Protein AF-A0A5K0W733-F1 (afdb_monomer)

Sequence (127 aa):
ELALEGLHLTKDYDQDSNSESDFKYPKLNDMLNYTCSQQPKVLGSPDTREGGLLFPAKTYVAMIRFLLKLFNVDYHRTLSTGDTSEFCSSFNTMFLLLEHALVYEGSVELHAIATKGLVTIGSRFPQ

Solvent-accessible surface area (backbone atoms only — not comparable to full-atom values): 7878 Å² total; per-residue (Å²): 138,80,88,86,83,83,74,85,73,74,90,74,89,90,76,82,89,64,86,75,86,76,75,81,71,68,58,47,51,61,55,50,53,50,49,38,71,77,40,58,70,51,77,48,55,78,88,72,48,89,68,61,73,95,51,59,57,69,57,49,42,54,49,52,56,50,51,52,51,28,46,51,56,51,49,57,49,28,72,72,68,72,58,54,68,75,56,61,68,38,46,60,60,50,50,43,46,33,58,56,38,58,40,83,77,41,45,74,69,29,34,52,51,25,53,52,46,52,53,58,54,43,72,78,56,71,130

Foldseek 3Di:
DDDPPDDPPPPDPPPPPDDPPPPPDDALLVLLVVVCVVPVCLVPDPVPPPLDQPDPQVVLLVSLVSSLVNLVVVVVVCVVVVDCPSVVVSVVSLLSSLVSLCRPNHDPSSVVSSVVSVCVVCVVPPD

Structure (mmCIF, N/CA/C/O backbone):
data_AF-A0A5K0W733-F1
#
_entry.id   AF-A0A5K0W733-F1
#
loop_
_atom_site.group_PDB
_atom_site.id
_atom_site.type_symbol
_atom_site.label_atom_id
_atom_site.label_alt_id
_atom_site.label_comp_id
_atom_site.label_asym_id
_atom_site.label_entity_id
_atom_site.label_seq_id
_atom_site.pdbx_PDB_ins_code
_atom_site.Cartn_x
_atom_site.Cartn_y
_atom_site.Cartn_z
_atom_site.occupancy
_atom_site.B_iso_or_equiv
_atom_site.auth_seq_id
_atom_site.auth_comp_id
_atom_site.auth_asym_id
_atom_site.auth_atom_id
_atom_site.pdbx_PDB_model_num
ATOM 1 N N . GLU A 1 1 ? 5.305 -38.218 10.833 1.00 37.00 1 GLU A N 1
ATOM 2 C CA . GLU A 1 1 ? 4.519 -37.533 9.790 1.00 37.00 1 GLU A CA 1
ATOM 3 C C . GLU A 1 1 ? 4.131 -36.168 10.334 1.00 37.00 1 GLU A C 1
ATOM 5 O O . GLU A 1 1 ? 3.517 -36.106 11.389 1.00 37.00 1 GLU A O 1
ATOM 10 N N . LEU A 1 2 ? 4.611 -35.086 9.719 1.00 50.38 2 LEU A N 1
ATOM 11 C CA . LEU A 1 2 ? 4.250 -33.714 10.085 1.00 50.38 2 LEU A CA 1
ATOM 12 C C . LEU A 1 2 ? 3.364 -33.188 8.956 1.00 50.38 2 LEU A C 1
ATOM 14 O O . LEU A 1 2 ? 3.800 -33.157 7.807 1.00 50.38 2 LEU A O 1
ATOM 18 N N . ALA A 1 3 ? 2.110 -32.870 9.277 1.00 57.31 3 ALA A N 1
ATOM 19 C CA . ALA A 1 3 ? 1.113 -32.431 8.310 1.00 57.31 3 ALA A CA 1
ATOM 20 C C . ALA A 1 3 ? 1.490 -31.052 7.747 1.00 57.31 3 ALA A C 1
ATOM 22 O O . ALA A 1 3 ? 1.561 -30.063 8.474 1.00 57.31 3 ALA A O 1
ATOM 23 N N . LEU A 1 4 ? 1.737 -31.012 6.439 1.00 53.38 4 LEU A N 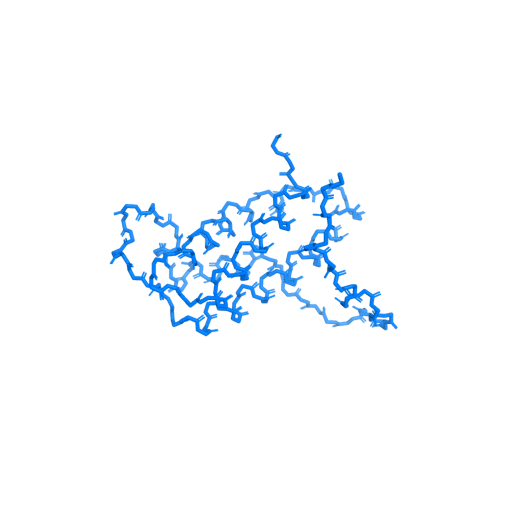1
ATOM 24 C CA . LEU A 1 4 ? 2.067 -29.829 5.638 1.00 53.38 4 LEU A CA 1
ATOM 25 C C . LEU A 1 4 ? 0.803 -29.265 4.959 1.00 53.38 4 LEU A C 1
ATOM 27 O O . LEU A 1 4 ? 0.848 -28.743 3.850 1.00 53.38 4 LEU A O 1
ATOM 31 N N . GLU A 1 5 ? -0.349 -29.395 5.616 1.00 53.66 5 GLU A N 1
ATOM 32 C CA . GLU A 1 5 ? -1.645 -28.938 5.113 1.00 53.66 5 GLU A CA 1
ATOM 33 C C . GLU A 1 5 ? -2.018 -27.625 5.798 1.00 53.66 5 GLU A C 1
ATOM 35 O O . GLU A 1 5 ? -2.648 -27.600 6.852 1.00 53.66 5 GLU A O 1
ATOM 40 N N . GLY A 1 6 ? -1.580 -26.508 5.218 1.00 54.25 6 GLY A N 1
ATOM 41 C CA . GLY A 1 6 ? -1.902 -25.192 5.775 1.00 54.25 6 GLY A CA 1
ATOM 42 C C . GLY A 1 6 ? -1.767 -23.992 4.847 1.00 54.25 6 GLY A C 1
ATOM 43 O O . GLY A 1 6 ? -2.155 -22.902 5.245 1.00 54.25 6 GLY A O 1
ATOM 44 N N . LEU A 1 7 ? -1.265 -24.148 3.619 1.00 47.97 7 LEU A N 1
ATOM 45 C CA . LEU A 1 7 ? -1.178 -23.057 2.641 1.00 47.97 7 LEU A CA 1
ATOM 46 C C . LEU A 1 7 ? -1.479 -23.588 1.236 1.00 47.97 7 LEU A C 1
ATOM 48 O O . LEU A 1 7 ? -0.647 -23.548 0.333 1.00 47.97 7 LEU A O 1
ATOM 52 N N . HIS A 1 8 ? -2.702 -24.074 1.030 1.00 44.91 8 HIS A N 1
ATOM 53 C CA . HIS A 1 8 ? -3.268 -24.051 -0.316 1.00 44.91 8 HIS A CA 1
ATOM 54 C C . HIS A 1 8 ? -3.536 -22.586 -0.670 1.00 44.91 8 HIS A C 1
ATOM 56 O O . HIS A 1 8 ? -4.610 -22.045 -0.425 1.00 44.91 8 HIS A O 1
ATOM 62 N N . LEU A 1 9 ? -2.509 -21.935 -1.220 1.00 48.62 9 LEU A N 1
ATOM 63 C CA . LEU A 1 9 ? -2.670 -20.759 -2.060 1.00 48.62 9 LEU A CA 1
ATOM 64 C C . LEU A 1 9 ? -3.516 -21.216 -3.247 1.00 48.62 9 LEU A C 1
ATOM 66 O O . LEU A 1 9 ? -2.992 -21.783 -4.207 1.00 48.62 9 LEU A O 1
ATOM 70 N N . THR A 1 10 ? -4.835 -21.050 -3.153 1.00 46.09 10 THR A N 1
ATOM 71 C CA . THR A 1 10 ? -5.689 -21.158 -4.327 1.00 46.09 10 THR A CA 1
ATOM 72 C C . THR A 1 10 ? -5.134 -20.174 -5.348 1.00 46.09 10 THR A C 1
ATOM 74 O O . THR A 1 10 ? -5.059 -18.966 -5.115 1.00 46.09 10 THR A O 1
ATOM 77 N N . LYS A 1 11 ? -4.619 -20.742 -6.440 1.00 47.12 11 LYS A N 1
ATOM 78 C CA . LYS A 1 11 ? -4.292 -20.047 -7.679 1.00 47.12 11 LYS A CA 1
ATOM 79 C C . LYS A 1 11 ? -5.584 -19.437 -8.208 1.00 47.12 11 LYS A C 1
ATOM 81 O O . LYS A 1 11 ? -6.234 -20.020 -9.062 1.00 47.12 11 LYS A O 1
ATOM 86 N N . ASP A 1 12 ? -5.936 -18.279 -7.686 1.00 48.16 12 ASP A N 1
ATOM 87 C CA . ASP A 1 12 ? -6.938 -17.411 -8.272 1.00 48.16 12 ASP A CA 1
ATOM 88 C C . ASP A 1 12 ? -6.242 -16.086 -8.576 1.00 48.16 12 ASP A C 1
ATOM 90 O O . ASP A 1 12 ? -5.603 -15.505 -7.697 1.00 48.16 12 ASP A O 1
ATOM 94 N N . TYR A 1 13 ? -6.384 -15.643 -9.827 1.00 47.69 13 TYR A N 1
ATOM 95 C CA . TYR A 1 13 ? -5.811 -14.446 -10.462 1.00 47.69 13 TYR A CA 1
ATOM 96 C C . TYR A 1 13 ? -4.455 -14.592 -11.161 1.00 47.69 13 TYR A C 1
ATOM 98 O O . TYR A 1 13 ? -3.559 -13.798 -10.919 1.00 47.69 13 TYR A O 1
ATOM 106 N N . ASP A 1 14 ? -4.348 -15.530 -12.105 1.00 47.06 14 ASP A N 1
ATOM 107 C CA . ASP A 1 14 ? -3.398 -15.410 -13.231 1.00 47.06 14 ASP A CA 1
ATOM 108 C C . ASP A 1 14 ? -4.048 -15.803 -14.571 1.00 47.06 14 ASP A C 1
ATOM 110 O O . ASP A 1 14 ? -3.428 -16.387 -15.459 1.00 47.06 14 ASP A O 1
ATOM 114 N N . GLN A 1 15 ? -5.335 -15.489 -14.739 1.00 45.66 15 GLN A N 1
ATOM 115 C CA . GLN A 1 15 ? -6.006 -15.677 -16.023 1.00 45.66 15 GLN A CA 1
ATOM 116 C C . GLN A 1 15 ? -6.947 -14.518 -16.348 1.00 45.66 15 GLN A C 1
ATOM 118 O O . GLN A 1 15 ? -8.143 -14.703 -16.519 1.00 45.66 15 GLN A O 1
ATOM 123 N N . ASP A 1 16 ? -6.369 -13.325 -16.479 1.00 41.81 16 ASP A N 1
ATOM 124 C CA . ASP A 1 16 ? -6.882 -12.312 -17.404 1.00 41.81 16 ASP A CA 1
ATOM 125 C C . ASP A 1 16 ? -5.905 -12.209 -18.579 1.00 41.81 16 ASP A C 1
ATOM 127 O O . ASP A 1 16 ? -5.109 -11.286 -18.732 1.00 41.81 16 ASP A O 1
ATOM 131 N N . SER A 1 17 ? -5.947 -13.230 -19.433 1.00 45.88 17 SER A N 1
ATOM 132 C CA . SER A 1 17 ? -5.458 -13.133 -20.801 1.00 45.88 17 SER A CA 1
ATOM 133 C C . SER A 1 17 ? -6.456 -12.294 -21.601 1.00 45.88 17 SER A C 1
ATOM 135 O O . SER A 1 17 ? -7.329 -12.847 -22.269 1.00 45.88 17 SER A O 1
ATOM 137 N N . ASN A 1 18 ? -6.380 -10.967 -21.503 1.00 40.00 18 ASN A N 1
ATOM 138 C CA . ASN A 1 18 ? -7.147 -10.088 -22.381 1.00 40.00 18 ASN A CA 1
ATOM 139 C C . ASN A 1 18 ? -6.467 -8.716 -22.509 1.00 40.00 18 ASN A C 1
ATOM 141 O O . ASN A 1 18 ? -6.636 -7.848 -21.665 1.00 40.00 18 ASN A O 1
ATOM 145 N N . SER A 1 19 ? -5.662 -8.550 -23.563 1.00 39.38 19 SER A N 1
ATOM 146 C CA . SER A 1 19 ? -5.420 -7.265 -24.246 1.00 39.38 19 SER A CA 1
ATOM 147 C C . SER A 1 19 ? -5.407 -5.987 -23.377 1.00 39.38 19 SER A C 1
ATOM 149 O O . SER A 1 19 ? -6.205 -5.082 -23.606 1.00 39.38 19 SER A O 1
ATOM 151 N N . GLU A 1 20 ? -4.509 -5.868 -22.395 1.00 48.97 20 GLU A N 1
ATOM 152 C CA . GLU A 1 20 ? -4.440 -4.690 -21.504 1.00 48.97 20 GLU A CA 1
ATOM 153 C C . GLU A 1 20 ? -3.616 -3.515 -22.079 1.00 48.97 20 GLU A C 1
ATOM 155 O O . GLU A 1 20 ? -3.091 -2.667 -21.358 1.00 48.97 20 GLU A O 1
ATOM 160 N N . SER A 1 21 ? -3.512 -3.415 -23.404 1.00 49.34 21 SER A N 1
ATOM 161 C CA . SER A 1 21 ? -3.021 -2.205 -24.061 1.00 49.34 21 SER A CA 1
ATOM 162 C C . SER A 1 21 ? -4.163 -1.191 -24.201 1.00 49.34 21 SER A C 1
ATOM 164 O O . SER A 1 21 ? -4.679 -1.048 -25.300 1.00 49.34 21 SER A O 1
ATOM 166 N N . ASP A 1 22 ? -4.593 -0.542 -23.107 1.00 48.72 22 ASP A N 1
ATOM 167 C CA . ASP A 1 22 ? -5.197 0.813 -23.187 1.00 48.72 22 ASP A CA 1
ATOM 168 C C . ASP A 1 22 ? -5.564 1.487 -21.852 1.00 48.72 22 ASP A C 1
ATOM 170 O O . ASP A 1 22 ? -5.825 2.692 -21.826 1.00 48.72 22 ASP A O 1
ATOM 174 N N . PHE A 1 23 ? -5.513 0.802 -20.706 1.00 52.44 23 PHE A N 1
ATOM 175 C CA . PHE A 1 23 ? -5.630 1.501 -19.423 1.00 52.44 23 PHE A CA 1
ATOM 176 C C . PHE A 1 23 ? -4.256 2.017 -18.985 1.00 52.44 23 PHE A C 1
ATOM 178 O O . PHE A 1 23 ? -3.445 1.288 -18.415 1.00 52.44 23 PHE A O 1
ATOM 185 N N . LYS A 1 24 ? -3.974 3.303 -19.242 1.00 76.81 24 LYS A N 1
ATOM 186 C CA . LYS A 1 24 ? -2.837 4.011 -18.627 1.00 76.81 24 LYS A CA 1
ATOM 187 C C . LYS A 1 24 ? -3.074 4.129 -17.120 1.00 76.81 24 LYS A C 1
ATOM 189 O O . LYS A 1 24 ? -3.539 5.158 -16.634 1.00 76.81 24 LYS A O 1
ATOM 194 N N . 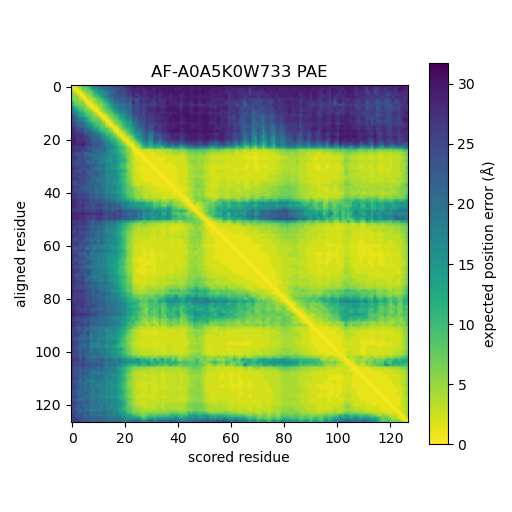TYR A 1 25 ? -2.755 3.074 -16.379 1.00 82.06 25 TYR A N 1
ATOM 195 C CA . TYR A 1 25 ? -2.589 3.175 -14.937 1.00 82.06 25 TYR A CA 1
ATOM 196 C C . TYR A 1 25 ? -1.560 4.279 -14.626 1.00 82.06 25 TYR A C 1
ATOM 198 O O . TYR A 1 25 ? -0.535 4.362 -15.319 1.00 82.06 25 TYR A O 1
ATOM 206 N N . PRO A 1 26 ? -1.822 5.148 -13.631 1.00 90.44 26 PRO A N 1
ATOM 207 C CA . PRO A 1 26 ? -0.839 6.134 -13.196 1.00 90.44 26 PRO A CA 1
ATOM 208 C C . PRO A 1 26 ? 0.405 5.427 -12.648 1.00 90.44 26 PRO A C 1
ATOM 210 O O . PRO A 1 26 ? 0.313 4.286 -12.187 1.00 90.44 26 PRO A O 1
ATOM 213 N N . LYS A 1 27 ? 1.565 6.095 -12.672 1.00 89.25 27 LYS A N 1
ATOM 214 C CA . LYS A 1 27 ? 2.766 5.536 -12.039 1.00 89.25 27 LYS A CA 1
ATOM 215 C C . LYS A 1 27 ? 2.524 5.377 -10.537 1.00 89.25 27 LYS A C 1
ATOM 217 O O . LYS A 1 27 ? 1.894 6.231 -9.906 1.00 89.25 27 LYS A O 1
ATOM 222 N N . LEU A 1 28 ? 3.079 4.320 -9.951 1.00 91.44 28 LEU A N 1
ATOM 223 C CA . LEU A 1 28 ? 3.035 4.081 -8.511 1.00 91.44 28 LEU A CA 1
ATOM 224 C C . LEU A 1 28 ? 3.586 5.287 -7.741 1.00 91.44 28 LEU A C 1
ATOM 226 O O . LEU A 1 28 ? 2.952 5.746 -6.792 1.00 91.44 28 LEU A O 1
ATOM 230 N N . ASN A 1 29 ? 4.726 5.825 -8.186 1.00 90.94 29 ASN A N 1
ATOM 231 C CA . ASN A 1 29 ? 5.368 6.977 -7.555 1.00 90.94 29 ASN A CA 1
ATOM 232 C C . ASN A 1 29 ? 4.429 8.192 -7.496 1.00 90.94 29 ASN A C 1
ATOM 234 O O . ASN A 1 29 ? 4.283 8.814 -6.448 1.00 90.94 29 ASN A O 1
ATOM 238 N N . ASP A 1 30 ? 3.725 8.493 -8.591 1.00 92.00 30 ASP A N 1
ATOM 239 C CA . ASP A 1 30 ? 2.801 9.630 -8.659 1.00 92.00 30 ASP A CA 1
ATOM 240 C C . ASP A 1 30 ? 1.666 9.481 -7.636 1.00 92.00 30 ASP A C 1
ATOM 242 O O . ASP A 1 30 ? 1.334 10.426 -6.918 1.00 92.00 30 ASP A O 1
ATOM 246 N N . MET A 1 31 ? 1.109 8.273 -7.509 1.00 94.38 31 MET A N 1
ATOM 247 C CA . MET A 1 31 ? 0.026 8.002 -6.562 1.00 94.38 31 MET A CA 1
ATOM 248 C C . MET A 1 31 ? 0.493 7.977 -5.106 1.00 94.38 31 MET A C 1
ATOM 250 O O . MET A 1 31 ? -0.250 8.411 -4.220 1.00 94.38 31 MET A O 1
ATOM 254 N N . LEU A 1 32 ? 1.714 7.513 -4.838 1.00 93.38 32 LEU A N 1
ATOM 255 C CA . LEU A 1 32 ? 2.316 7.583 -3.506 1.00 93.38 32 LEU A CA 1
ATOM 256 C C . LEU A 1 32 ? 2.605 9.034 -3.115 1.00 93.38 32 LEU A C 1
ATOM 258 O O . LEU A 1 32 ? 2.210 9.455 -2.030 1.00 93.38 32 LEU A O 1
ATOM 262 N N . ASN A 1 33 ? 3.189 9.826 -4.017 1.00 92.38 33 ASN A N 1
ATOM 263 C CA . ASN A 1 33 ? 3.430 11.253 -3.804 1.00 92.38 33 ASN A CA 1
ATOM 264 C C . ASN A 1 33 ? 2.124 12.007 -3.553 1.00 92.38 33 ASN A C 1
ATOM 266 O O . ASN A 1 33 ? 2.037 12.804 -2.618 1.00 92.38 33 ASN A O 1
ATOM 270 N N . TYR A 1 34 ? 1.079 11.705 -4.327 1.00 93.56 34 TYR A N 1
ATOM 271 C CA . TYR A 1 34 ? -0.251 12.246 -4.083 1.00 93.56 34 TYR A CA 1
ATOM 272 C C . TYR A 1 34 ? -0.763 11.855 -2.692 1.00 93.56 34 TYR A C 1
ATOM 274 O O . TYR A 1 34 ? -1.161 12.727 -1.923 1.00 93.56 34 TYR A O 1
ATOM 282 N N . THR A 1 35 ? -0.681 10.578 -2.318 1.00 92.00 35 THR A N 1
ATOM 283 C CA . THR A 1 35 ? -1.113 10.099 -0.994 1.00 92.00 35 THR A CA 1
ATOM 284 C C . THR A 1 35 ? -0.388 10.835 0.138 1.00 92.00 35 THR A C 1
ATOM 286 O O . THR A 1 35 ? -1.032 11.335 1.059 1.00 92.00 35 THR A O 1
ATOM 289 N N . CYS A 1 36 ? 0.936 10.984 0.048 1.00 90.62 36 CYS A N 1
ATOM 290 C CA . CYS A 1 36 ? 1.733 11.720 1.029 1.00 90.62 36 CYS A CA 1
ATOM 291 C C . CYS A 1 36 ? 1.424 13.220 1.050 1.00 90.62 36 CYS A C 1
ATOM 293 O O . CYS A 1 36 ? 1.444 13.820 2.120 1.00 90.62 36 CYS A O 1
ATOM 295 N N . SER A 1 37 ? 1.092 13.822 -0.096 1.00 92.06 37 SER A N 1
ATOM 296 C CA . SER A 1 37 ? 0.649 15.221 -0.153 1.00 92.06 37 SER A CA 1
ATOM 297 C C . SER A 1 37 ? -0.672 15.436 0.590 1.00 92.06 37 SER A C 1
ATOM 299 O O . SER A 1 37 ? -0.852 16.466 1.234 1.00 92.06 37 SER A O 1
ATOM 301 N N . GLN A 1 38 ? -1.582 14.455 0.532 1.00 91.44 38 GLN A N 1
ATOM 302 C CA . GLN A 1 38 ? -2.877 14.522 1.210 1.00 91.44 38 GLN A CA 1
ATOM 303 C C . GLN A 1 38 ? -2.768 14.177 2.698 1.00 91.44 38 GLN A C 1
ATOM 305 O O . GLN A 1 38 ? -3.529 14.701 3.507 1.00 91.44 38 GLN A O 1
ATOM 310 N N . GLN A 1 39 ? -1.828 13.303 3.067 1.00 90.38 39 GLN A N 1
ATOM 311 C CA . GLN A 1 39 ? -1.617 12.889 4.451 1.00 90.38 39 GLN A CA 1
ATOM 312 C C . GLN A 1 39 ? -0.120 12.742 4.773 1.00 90.38 39 GLN A C 1
ATOM 314 O O . GLN A 1 39 ? 0.415 11.627 4.793 1.00 90.38 39 GLN A O 1
ATOM 319 N N . PRO A 1 40 ? 0.575 13.848 5.095 1.00 89.62 40 PRO A N 1
ATOM 320 C CA . PRO A 1 40 ? 2.015 13.838 5.362 1.00 89.62 40 PRO A CA 1
ATOM 321 C C . PRO A 1 40 ? 2.427 12.955 6.546 1.00 89.62 40 PRO A C 1
ATOM 323 O O . PRO A 1 40 ? 3.548 12.452 6.579 1.00 89.62 40 PRO A O 1
ATOM 326 N N . LYS A 1 41 ? 1.512 12.696 7.494 1.00 88.62 41 LYS A N 1
ATOM 327 C CA . LYS A 1 41 ? 1.736 11.796 8.641 1.00 88.62 41 LYS A CA 1
ATOM 328 C C . LYS A 1 41 ? 2.097 10.357 8.223 1.00 88.62 41 LYS A C 1
ATOM 330 O O . LYS A 1 41 ? 2.687 9.623 9.016 1.00 88.62 41 LYS A O 1
ATOM 335 N N . VAL A 1 42 ? 1.811 9.958 6.976 1.00 85.75 42 VAL A N 1
ATOM 336 C CA . VAL A 1 42 ? 2.273 8.681 6.397 1.00 85.75 42 VAL A CA 1
ATOM 337 C C . VAL A 1 42 ? 3.803 8.599 6.356 1.00 85.75 42 VAL A C 1
ATOM 339 O O . VAL A 1 42 ? 4.344 7.509 6.455 1.00 85.75 42 VAL A O 1
ATOM 342 N N . LEU A 1 43 ? 4.525 9.715 6.276 1.00 84.69 43 LEU A N 1
ATOM 343 C CA . LEU A 1 43 ? 5.993 9.715 6.291 1.00 84.69 43 LEU A CA 1
ATOM 344 C C . LEU A 1 43 ? 6.587 9.829 7.706 1.00 84.69 43 LEU A C 1
ATOM 346 O O . LEU A 1 43 ? 7.802 9.749 7.867 1.00 84.69 43 LEU A O 1
ATOM 350 N N . GLY A 1 44 ? 5.748 10.036 8.727 1.00 77.50 44 GLY A N 1
ATOM 351 C CA . GLY A 1 44 ? 6.184 10.128 10.120 1.00 77.50 44 GLY A CA 1
ATOM 352 C C . GLY A 1 44 ? 6.679 8.789 10.667 1.00 77.50 44 GLY A C 1
ATOM 353 O O . GLY A 1 44 ? 6.252 7.725 10.211 1.00 77.50 44 GLY A O 1
ATOM 354 N N . SER A 1 45 ? 7.556 8.838 11.673 1.00 68.31 45 SER A N 1
ATOM 355 C CA . SER A 1 45 ? 8.001 7.637 12.384 1.00 68.31 45 SER A CA 1
ATOM 356 C C . SER A 1 45 ? 6.832 6.983 13.1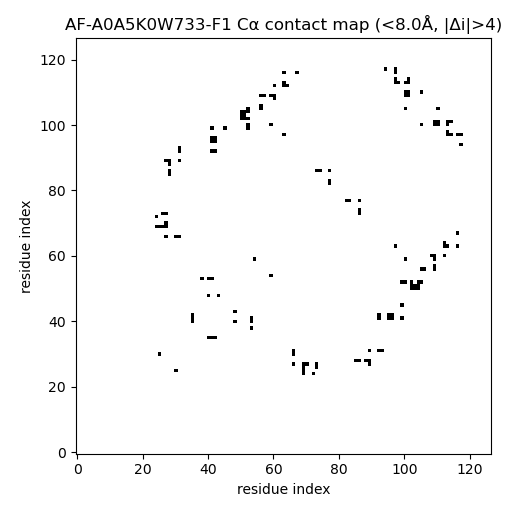39 1.00 68.31 45 SER A C 1
ATOM 358 O O . SER A 1 45 ? 5.887 7.689 13.518 1.00 68.31 45 SER A O 1
ATOM 360 N N . PRO A 1 46 ? 6.886 5.663 13.408 1.00 65.31 46 PRO A N 1
ATOM 361 C CA . PRO A 1 46 ? 5.886 4.961 14.217 1.00 65.31 46 PRO A CA 1
ATOM 362 C C . PRO A 1 46 ? 5.595 5.669 15.546 1.00 65.31 46 PRO A C 1
ATOM 364 O O . PRO A 1 46 ? 4.437 5.785 15.927 1.00 65.31 46 PRO A O 1
ATOM 367 N N . ASP A 1 47 ? 6.627 6.239 16.173 1.00 61.06 47 ASP A N 1
ATOM 368 C CA . ASP A 1 47 ? 6.539 6.940 17.461 1.00 61.06 47 ASP A CA 1
ATOM 369 C C . ASP A 1 47 ? 5.804 8.290 17.391 1.00 61.06 47 ASP A C 1
ATOM 371 O O . ASP A 1 47 ? 5.317 8.790 18.401 1.00 61.06 47 ASP A O 1
ATOM 375 N N . THR A 1 48 ? 5.722 8.903 16.205 1.00 60.28 48 THR A N 1
ATOM 376 C CA . THR A 1 48 ? 5.029 10.192 15.991 1.00 60.28 48 THR A CA 1
ATOM 377 C C . THR A 1 48 ? 3.584 10.034 15.524 1.00 60.28 48 THR A C 1
ATOM 379 O O . THR A 1 48 ? 2.838 11.012 15.451 1.00 60.28 48 THR A O 1
ATOM 382 N N . ARG A 1 49 ? 3.172 8.808 15.190 1.00 67.31 49 ARG A N 1
ATOM 383 C CA . ARG A 1 49 ? 1.803 8.484 14.792 1.00 67.31 49 ARG A CA 1
ATOM 384 C C . ARG A 1 49 ? 1.022 8.222 16.078 1.00 67.31 49 ARG A C 1
ATOM 386 O O . ARG A 1 49 ? 1.361 7.309 16.816 1.00 67.31 49 ARG A O 1
ATOM 393 N N . GLU A 1 50 ? 0.005 9.037 16.363 1.00 64.19 50 GLU A N 1
ATOM 394 C CA . GLU A 1 50 ? -0.779 9.077 17.619 1.00 64.19 50 GLU A CA 1
ATOM 395 C C . GLU A 1 50 ? -1.627 7.805 17.900 1.00 64.19 50 GLU A C 1
ATOM 397 O O . GLU A 1 50 ? -2.734 7.882 18.418 1.00 64.19 50 GLU A O 1
ATOM 402 N N . GLY A 1 51 ? -1.139 6.612 17.551 1.00 66.50 51 GLY A N 1
ATOM 403 C CA . GLY A 1 51 ? -1.745 5.312 17.851 1.00 66.50 51 GLY A CA 1
ATOM 404 C C . GLY A 1 51 ? -2.945 4.921 16.985 1.00 66.50 51 GLY A C 1
ATOM 405 O O . GLY A 1 51 ? -3.308 3.747 16.980 1.00 66.50 51 GLY A O 1
ATOM 406 N N . GLY A 1 52 ? -3.527 5.861 16.233 1.00 82.62 52 GLY A N 1
ATOM 407 C CA . GLY A 1 52 ? -4.727 5.631 15.427 1.00 82.62 52 GLY A CA 1
ATOM 408 C C . GLY A 1 52 ? -4.505 5.559 13.916 1.00 82.62 52 GLY A C 1
ATOM 409 O O . GLY A 1 52 ? -3.454 5.928 13.385 1.00 82.62 52 GLY A O 1
ATOM 410 N N . LEU A 1 53 ? -5.523 5.090 13.190 1.00 87.38 53 LEU A N 1
ATOM 411 C CA . LEU A 1 53 ? -5.491 5.045 11.725 1.00 87.38 53 LEU A CA 1
ATOM 412 C C . LEU A 1 53 ? -5.543 6.452 11.096 1.00 87.38 53 LEU A C 1
ATOM 414 O O . LEU A 1 53 ? -6.457 7.230 11.354 1.00 87.38 53 LEU A O 1
ATOM 418 N N . LEU A 1 54 ? -4.623 6.750 10.169 1.00 89.12 54 LEU A N 1
ATOM 419 C CA . LEU A 1 54 ? -4.622 8.016 9.403 1.00 89.12 54 LEU A CA 1
ATOM 420 C C . LEU A 1 54 ? -5.769 8.155 8.394 1.00 89.12 54 LEU A C 1
ATOM 422 O O . LEU A 1 54 ? -6.039 9.259 7.919 1.00 89.12 54 LEU A O 1
ATOM 426 N N . PHE A 1 55 ? -6.406 7.041 8.045 1.00 89.88 55 PHE A N 1
ATOM 427 C CA . PHE A 1 55 ? -7.562 6.970 7.161 1.00 89.88 55 PHE A CA 1
ATOM 428 C C . PHE A 1 55 ? -8.547 5.943 7.723 1.00 89.88 55 PHE A C 1
ATOM 430 O O . PHE A 1 55 ? -8.129 5.010 8.409 1.00 89.88 55 PHE A O 1
ATOM 437 N N . PRO A 1 56 ? -9.842 6.020 7.385 1.00 92.25 56 PRO A N 1
ATOM 438 C CA . PRO A 1 56 ? -10.773 4.943 7.698 1.00 92.25 56 PRO A CA 1
ATOM 439 C C . PRO A 1 56 ? -10.262 3.594 7.169 1.00 92.25 56 PRO A C 1
ATOM 441 O O . PRO A 1 56 ? -9.777 3.518 6.039 1.00 92.25 56 PRO A O 1
ATOM 444 N N . ALA A 1 57 ? -10.414 2.515 7.944 1.00 91.12 57 ALA A N 1
ATOM 445 C CA . ALA A 1 57 ? -9.861 1.199 7.597 1.00 91.12 57 ALA A CA 1
ATOM 446 C C . ALA A 1 57 ? -10.250 0.726 6.181 1.00 91.12 57 ALA A C 1
ATOM 448 O O . ALA A 1 57 ? -9.410 0.232 5.434 1.00 91.12 57 ALA A O 1
ATOM 449 N N . LYS A 1 58 ? -11.507 0.947 5.765 1.00 92.88 58 LYS A N 1
ATOM 450 C CA . LYS A 1 58 ? -11.984 0.603 4.411 1.00 92.88 58 LYS A CA 1
ATOM 451 C C . LYS A 1 58 ? -11.270 1.393 3.310 1.00 92.88 58 LYS A C 1
ATOM 453 O O . LYS A 1 58 ? -10.950 0.828 2.266 1.00 92.88 58 LYS A O 1
ATOM 458 N N . THR A 1 59 ? -10.998 2.676 3.549 1.00 93.69 59 THR A N 1
ATOM 459 C CA . THR A 1 59 ? -10.223 3.528 2.635 1.00 93.69 59 THR A CA 1
ATOM 460 C C . THR A 1 59 ? -8.799 3.005 2.513 1.00 93.69 59 THR A C 1
ATOM 462 O O . THR A 1 59 ? -8.292 2.858 1.406 1.00 93.69 59 THR A O 1
ATOM 465 N N . TYR A 1 60 ? -8.191 2.645 3.642 1.00 92.94 60 TYR A N 1
ATOM 466 C CA . TYR A 1 60 ? -6.866 2.038 3.696 1.00 92.94 60 TYR A CA 1
ATOM 467 C C . TYR A 1 60 ? -6.786 0.740 2.879 1.00 92.94 60 TYR A C 1
ATOM 469 O O . TYR A 1 60 ? -5.896 0.593 2.045 1.00 92.94 60 TYR A O 1
ATOM 477 N N . VAL A 1 61 ? -7.750 -0.171 3.051 1.00 95.06 61 VAL A N 1
ATOM 478 C CA . VAL A 1 61 ? -7.822 -1.423 2.280 1.00 95.06 61 VAL A CA 1
ATOM 479 C C . VAL A 1 61 ? -7.919 -1.144 0.778 1.00 95.06 61 VAL A C 1
ATOM 481 O O . VAL A 1 61 ? -7.167 -1.724 -0.006 1.00 95.06 61 VAL A O 1
ATOM 484 N N . ALA A 1 62 ? -8.829 -0.258 0.360 1.00 96.12 62 ALA A N 1
ATOM 485 C CA . ALA A 1 62 ? -9.012 0.078 -1.051 1.00 96.12 62 ALA A CA 1
ATOM 486 C C . ALA A 1 62 ? -7.748 0.707 -1.657 1.00 96.12 62 ALA A C 1
ATOM 488 O O . ALA A 1 62 ? -7.320 0.318 -2.745 1.00 96.12 62 ALA A O 1
ATOM 489 N N . MET A 1 63 ? -7.118 1.623 -0.921 1.00 95.31 63 MET A N 1
ATOM 490 C CA . MET A 1 63 ? -5.869 2.270 -1.308 1.00 95.31 63 MET A CA 1
ATOM 491 C C . MET A 1 63 ? -4.734 1.254 -1.462 1.00 95.31 63 MET A C 1
ATOM 493 O O . MET A 1 63 ? -4.078 1.239 -2.499 1.00 95.31 63 MET A O 1
ATOM 497 N N . ILE A 1 64 ? -4.536 0.353 -0.494 1.00 95.50 64 ILE A N 1
ATOM 498 C CA . ILE A 1 64 ? -3.493 -0.681 -0.571 1.00 95.50 64 ILE A CA 1
ATOM 499 C C . ILE A 1 64 ? -3.742 -1.623 -1.754 1.00 95.50 64 ILE A C 1
ATOM 501 O O . ILE A 1 64 ? -2.807 -1.911 -2.499 1.00 95.50 64 ILE A O 1
ATOM 505 N N . ARG A 1 65 ? -4.990 -2.064 -1.992 1.00 95.81 65 ARG A N 1
ATOM 506 C CA . ARG A 1 65 ? -5.335 -2.872 -3.183 1.00 95.81 65 ARG A CA 1
ATOM 507 C C . ARG A 1 65 ? -4.925 -2.167 -4.468 1.00 95.81 65 ARG A C 1
ATOM 509 O O . ARG A 1 65 ? -4.345 -2.793 -5.351 1.00 95.81 65 ARG A O 1
ATOM 516 N N . PHE A 1 66 ? -5.248 -0.883 -4.573 1.00 95.50 66 PHE A N 1
ATOM 517 C CA . PHE A 1 66 ? -4.948 -0.093 -5.755 1.00 95.50 66 PHE A CA 1
ATOM 518 C C . PHE A 1 66 ? -3.439 0.085 -5.949 1.00 95.50 66 PHE A C 1
ATOM 520 O O . PHE A 1 66 ? -2.924 -0.243 -7.014 1.00 95.50 66 PHE A O 1
ATOM 527 N N . LEU A 1 67 ? -2.715 0.496 -4.907 1.00 94.75 67 LEU A N 1
ATOM 528 C CA . LEU A 1 67 ? -1.263 0.674 -4.963 1.00 94.75 67 LEU A CA 1
ATOM 529 C C . LEU A 1 67 ? -0.531 -0.639 -5.277 1.00 94.75 67 LEU A C 1
ATOM 531 O O . LEU A 1 67 ? 0.426 -0.624 -6.042 1.00 94.75 67 LEU A O 1
ATOM 535 N N . LEU A 1 68 ? -0.999 -1.787 -4.774 1.00 93.50 68 LEU A N 1
ATOM 536 C CA . LEU A 1 68 ? -0.424 -3.093 -5.124 1.00 93.50 68 LEU A CA 1
ATOM 537 C C . LEU A 1 68 ? -0.638 -3.462 -6.599 1.00 93.50 68 LEU A C 1
ATOM 539 O O . LEU A 1 68 ? 0.240 -4.077 -7.204 1.00 93.50 68 LEU A O 1
ATOM 543 N N . LYS A 1 69 ? -1.766 -3.071 -7.206 1.00 93.31 69 LYS A N 1
ATOM 544 C CA . LYS A 1 69 ? -1.963 -3.227 -8.656 1.00 93.31 69 LYS A CA 1
ATOM 545 C C . LYS A 1 69 ? -0.972 -2.367 -9.439 1.00 93.31 69 LYS A C 1
ATOM 547 O O . LYS A 1 69 ? -0.318 -2.887 -10.337 1.00 93.31 69 LYS A O 1
ATOM 552 N N . LEU A 1 70 ? -0.805 -1.098 -9.056 1.00 91.94 70 LEU A N 1
ATOM 553 C CA . LEU A 1 70 ? 0.176 -0.205 -9.687 1.00 91.94 70 LEU A CA 1
ATOM 554 C C . LEU A 1 70 ? 1.604 -0.731 -9.535 1.00 91.94 70 LEU A C 1
ATOM 556 O O . LEU A 1 70 ? 2.363 -0.724 -10.496 1.00 91.94 70 LEU A O 1
ATOM 560 N N . PHE A 1 71 ? 1.943 -1.258 -8.357 1.00 90.38 71 PHE A N 1
ATOM 561 C CA . PHE A 1 71 ? 3.228 -1.900 -8.103 1.00 90.38 71 PHE A CA 1
ATOM 562 C C . PHE A 1 71 ? 3.487 -3.067 -9.055 1.00 90.38 71 PHE A C 1
ATOM 564 O O . PHE A 1 71 ? 4.580 -3.166 -9.602 1.00 90.38 71 PHE A O 1
ATOM 571 N N . ASN A 1 72 ? 2.500 -3.935 -9.296 1.00 89.06 72 ASN A N 1
ATOM 572 C CA . ASN A 1 72 ? 2.651 -5.023 -10.263 1.00 89.06 72 ASN A CA 1
ATOM 573 C C . ASN A 1 72 ? 2.880 -4.491 -11.683 1.00 89.06 72 ASN A C 1
ATOM 575 O O . ASN A 1 72 ? 3.808 -4.940 -12.351 1.00 89.06 72 ASN A O 1
ATOM 579 N N . VAL A 1 73 ? 2.080 -3.516 -12.123 1.00 88.56 73 VAL A N 1
ATOM 580 C CA . VAL A 1 73 ? 2.209 -2.907 -13.458 1.00 88.56 73 VAL A CA 1
ATOM 581 C C . VAL A 1 73 ? 3.592 -2.279 -13.650 1.00 88.56 73 VAL A C 1
ATOM 583 O O . VAL A 1 73 ? 4.273 -2.568 -14.636 1.00 88.56 73 VAL A O 1
ATOM 586 N N . ASP A 1 74 ? 4.043 -1.464 -12.696 1.00 86.88 74 ASP A N 1
ATOM 587 C CA . ASP A 1 74 ? 5.349 -0.810 -12.770 1.00 86.88 74 ASP A CA 1
ATOM 588 C C . ASP A 1 74 ? 6.503 -1.815 -12.615 1.00 86.88 74 ASP A C 1
ATOM 590 O O . ASP A 1 74 ? 7.509 -1.695 -13.311 1.00 86.88 74 ASP A O 1
ATOM 594 N N . TYR A 1 75 ? 6.357 -2.868 -11.805 1.00 85.88 75 TYR A N 1
ATOM 595 C CA . TYR A 1 75 ? 7.344 -3.950 -11.716 1.00 85.88 75 TYR A CA 1
ATOM 596 C C . TYR A 1 75 ? 7.527 -4.671 -13.060 1.00 85.88 75 TYR A C 1
ATOM 598 O O . TYR A 1 75 ? 8.649 -4.861 -13.523 1.00 85.88 75 TYR A O 1
ATOM 606 N N . HIS A 1 76 ? 6.437 -5.025 -13.744 1.00 84.69 76 HIS A N 1
ATOM 607 C CA . HIS A 1 76 ? 6.532 -5.644 -15.068 1.00 84.69 76 HIS A CA 1
ATOM 608 C C . HIS A 1 76 ? 7.132 -4.692 -16.111 1.00 84.69 76 HIS A C 1
ATOM 610 O O . HIS A 1 76 ? 7.908 -5.126 -16.965 1.00 84.69 76 HIS A O 1
ATOM 616 N N . ARG A 1 77 ? 6.838 -3.388 -16.017 1.00 81.62 77 ARG A N 1
ATOM 617 C CA . ARG A 1 77 ? 7.466 -2.372 -16.870 1.00 81.62 77 ARG A CA 1
ATOM 618 C C . ARG A 1 77 ? 8.973 -2.276 -16.620 1.00 81.62 77 ARG A C 1
ATOM 620 O O . ARG A 1 77 ? 9.726 -2.265 -17.588 1.00 81.62 77 ARG A O 1
ATOM 627 N N . THR A 1 78 ? 9.414 -2.250 -15.362 1.00 79.06 78 THR A N 1
ATOM 628 C CA . THR A 1 78 ? 10.846 -2.164 -15.018 1.00 79.06 78 THR A CA 1
ATOM 629 C C . THR A 1 78 ? 11.624 -3.406 -15.440 1.00 79.06 78 THR A C 1
ATOM 631 O O . THR A 1 78 ? 12.732 -3.272 -15.949 1.00 79.06 78 THR A O 1
ATOM 634 N N . LEU A 1 79 ? 11.036 -4.604 -15.349 1.00 80.12 79 LEU A N 1
ATOM 635 C CA . LEU A 1 79 ? 11.635 -5.819 -15.919 1.00 80.12 79 LEU A CA 1
ATOM 636 C C . LEU A 1 79 ? 11.848 -5.716 -17.438 1.00 80.12 79 LEU A C 1
ATOM 638 O O . LEU A 1 79 ? 12.813 -6.269 -17.958 1.00 80.12 79 LEU A O 1
ATOM 642 N N . SER A 1 80 ? 10.971 -5.001 -18.149 1.00 77.06 80 SER A N 1
ATOM 643 C CA . SER A 1 80 ? 11.105 -4.784 -19.592 1.00 77.06 80 SER A CA 1
ATOM 644 C C . SER A 1 80 ? 12.128 -3.703 -19.953 1.00 77.06 80 SER A C 1
ATOM 646 O O . SER A 1 80 ? 12.701 -3.777 -21.039 1.00 77.06 80 SER A O 1
ATOM 648 N N . THR A 1 81 ? 12.318 -2.681 -19.113 1.00 77.56 81 THR A N 1
ATOM 649 C CA . THR A 1 81 ? 13.186 -1.526 -19.415 1.00 77.56 81 THR A CA 1
ATOM 650 C C . THR A 1 81 ? 14.567 -1.602 -18.764 1.00 77.56 81 THR A C 1
ATOM 652 O O . THR A 1 81 ? 15.479 -0.918 -19.219 1.00 77.56 81 THR A O 1
ATOM 655 N N . GLY A 1 82 ? 14.736 -2.409 -17.714 1.00 73.00 82 GLY A N 1
ATOM 656 C CA . GLY A 1 82 ? 15.976 -2.531 -16.941 1.00 73.00 82 GLY A CA 1
ATOM 657 C C . GLY A 1 82 ? 16.279 -1.352 -16.005 1.00 73.00 82 GLY A C 1
ATOM 658 O O . GLY A 1 82 ? 17.303 -1.377 -15.327 1.00 73.00 82 GLY A O 1
ATOM 659 N N . ASP A 1 83 ? 15.415 -0.333 -15.942 1.00 72.62 83 ASP A N 1
ATOM 660 C CA . ASP A 1 83 ? 15.578 0.826 -15.056 1.00 72.62 83 ASP A CA 1
ATOM 661 C C . ASP A 1 83 ? 14.761 0.641 -13.774 1.00 72.62 83 ASP A C 1
ATOM 663 O O . ASP A 1 83 ? 13.531 0.682 -13.789 1.00 72.62 83 ASP A O 1
ATOM 667 N N . THR 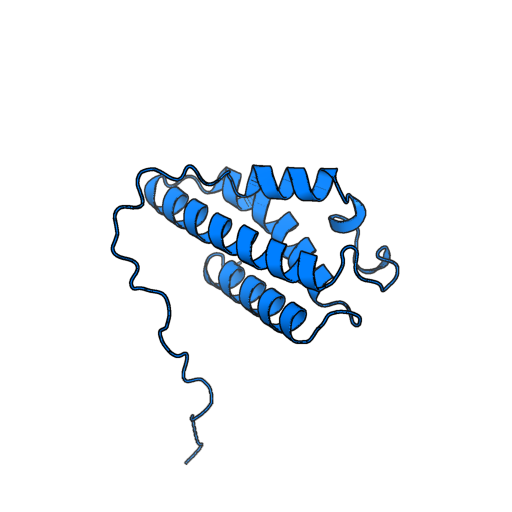A 1 84 ? 15.452 0.434 -12.654 1.00 70.38 84 THR A N 1
ATOM 668 C CA . THR A 1 84 ? 14.841 0.259 -11.331 1.00 70.38 84 THR A CA 1
ATOM 669 C C . THR A 1 84 ? 14.914 1.520 -10.468 1.00 70.38 84 THR A C 1
ATOM 671 O O . THR A 1 84 ? 14.423 1.506 -9.341 1.00 70.38 84 THR A O 1
ATOM 674 N N . SER A 1 85 ? 15.507 2.617 -10.955 1.00 69.75 85 SER A N 1
ATOM 675 C CA . SER A 1 85 ? 15.826 3.795 -10.134 1.00 69.75 85 SER A CA 1
ATOM 676 C C . SER A 1 85 ? 14.579 4.522 -9.610 1.00 69.75 85 SER A C 1
ATOM 678 O O . SER A 1 85 ? 14.465 4.759 -8.405 1.00 69.75 85 SER A O 1
ATOM 680 N N . GLU A 1 86 ? 13.601 4.797 -10.482 1.00 66.69 86 GLU A N 1
ATOM 681 C CA . GLU A 1 86 ? 12.294 5.369 -10.107 1.00 66.69 86 GLU A CA 1
ATOM 682 C C . GLU A 1 86 ? 11.479 4.418 -9.217 1.00 66.69 86 GLU A C 1
ATOM 684 O O . GLU A 1 86 ? 10.649 4.849 -8.414 1.00 66.69 86 GLU A O 1
ATOM 689 N N . PHE A 1 87 ? 11.715 3.112 -9.349 1.00 69.81 87 PHE A N 1
ATOM 690 C CA . PHE A 1 87 ? 11.012 2.102 -8.572 1.00 69.81 87 PHE A CA 1
ATOM 691 C C . PHE A 1 87 ? 11.541 2.065 -7.138 1.00 69.81 87 PHE A C 1
ATOM 693 O O . PHE A 1 87 ? 10.746 2.137 -6.203 1.00 69.81 87 PHE A O 1
ATOM 700 N N . CYS A 1 88 ? 12.870 2.071 -6.964 1.00 71.19 88 CYS A N 1
ATOM 701 C CA . CYS A 1 88 ? 13.571 2.079 -5.675 1.00 71.19 88 CYS A CA 1
ATOM 702 C C . CYS A 1 88 ? 13.103 3.206 -4.732 1.00 71.19 88 CYS A C 1
ATOM 704 O O . CYS A 1 88 ? 12.926 2.975 -3.535 1.00 71.19 88 CYS A O 1
ATOM 706 N N . SER A 1 89 ? 12.845 4.409 -5.255 1.00 72.88 89 SER A N 1
ATOM 707 C CA . SER A 1 89 ? 12.378 5.546 -4.444 1.00 72.88 89 SER A CA 1
ATOM 708 C C . SER A 1 89 ? 10.948 5.372 -3.914 1.00 72.88 89 SER A C 1
ATOM 710 O O . SER A 1 89 ? 10.630 5.844 -2.823 1.00 72.88 89 SER A O 1
ATOM 712 N N . SER A 1 90 ? 10.101 4.641 -4.643 1.00 81.38 90 SER A N 1
ATOM 713 C CA . SER A 1 90 ? 8.694 4.404 -4.292 1.00 81.38 90 SER A CA 1
ATOM 714 C C . SER A 1 90 ? 8.520 3.360 -3.182 1.00 81.38 90 SER A C 1
ATOM 716 O O . SER A 1 90 ? 7.519 3.380 -2.462 1.00 81.38 90 SER A O 1
ATOM 718 N N . PHE A 1 91 ? 9.495 2.461 -2.998 1.00 83.44 91 PHE A N 1
ATOM 719 C CA . PHE A 1 91 ? 9.405 1.391 -1.999 1.00 83.44 91 PHE A CA 1
ATOM 720 C C . PHE A 1 91 ? 9.279 1.911 -0.590 1.00 83.44 91 PHE A C 1
ATOM 722 O O . PHE A 1 91 ? 8.399 1.461 0.133 1.00 83.44 91 PHE A O 1
ATOM 729 N N . ASN A 1 92 ? 10.156 2.832 -0.194 1.00 85.44 92 ASN A N 1
ATOM 730 C CA . ASN A 1 92 ? 10.227 3.256 1.196 1.00 85.44 92 ASN A CA 1
ATOM 731 C C . ASN A 1 92 ? 8.887 3.854 1.647 1.00 85.44 92 ASN A C 1
ATOM 733 O O . ASN A 1 92 ? 8.354 3.496 2.692 1.00 85.44 92 ASN A O 1
ATOM 737 N N . THR A 1 93 ? 8.281 4.682 0.797 1.00 89.38 93 THR A N 1
ATOM 738 C CA . THR A 1 93 ? 6.953 5.251 1.037 1.00 89.38 93 THR A CA 1
ATOM 739 C C . THR A 1 93 ? 5.871 4.175 1.106 1.00 89.38 93 THR A C 1
ATOM 741 O O . THR A 1 93 ? 5.003 4.224 1.978 1.00 89.38 93 THR A O 1
ATOM 744 N N . MET A 1 94 ? 5.923 3.177 0.219 1.00 91.62 94 MET A N 1
ATOM 745 C CA . MET A 1 94 ? 4.963 2.077 0.242 1.00 91.62 94 MET A CA 1
ATOM 746 C C . MET A 1 94 ? 5.117 1.194 1.489 1.00 91.62 94 MET A C 1
ATOM 748 O O . MET A 1 94 ? 4.110 0.829 2.089 1.00 91.62 94 MET A O 1
ATOM 752 N N . PHE A 1 95 ? 6.345 0.907 1.929 1.00 90.25 95 PHE A N 1
ATOM 753 C CA . PHE A 1 95 ? 6.626 0.200 3.181 1.00 90.25 95 PHE A CA 1
ATOM 754 C C . PHE A 1 95 ? 6.081 0.969 4.382 1.00 90.25 95 PHE A C 1
ATOM 756 O O . PHE A 1 95 ? 5.287 0.411 5.131 1.00 90.25 95 PHE A O 1
ATOM 763 N N . LEU A 1 96 ? 6.385 2.264 4.505 1.00 89.81 96 LEU A N 1
ATOM 764 C CA . LEU A 1 96 ? 5.884 3.103 5.601 1.00 89.81 96 LEU A CA 1
ATOM 765 C C . LEU A 1 96 ? 4.350 3.143 5.670 1.00 89.81 96 LEU A C 1
ATOM 767 O O . LEU A 1 96 ? 3.778 3.204 6.767 1.00 89.81 96 LEU A O 1
ATOM 771 N N . LEU A 1 97 ? 3.678 3.123 4.514 1.00 92.50 97 LEU A N 1
ATOM 772 C CA . LEU A 1 97 ? 2.219 3.055 4.420 1.00 92.50 97 LEU A CA 1
ATOM 773 C C . LEU A 1 97 ? 1.683 1.695 4.891 1.00 92.50 97 LEU A C 1
ATOM 775 O O . LEU A 1 97 ? 0.712 1.642 5.647 1.00 92.50 97 LEU A O 1
ATOM 779 N N . LEU A 1 98 ? 2.306 0.600 4.453 1.00 93.50 98 LEU A N 1
ATOM 780 C CA . LEU A 1 98 ? 1.911 -0.759 4.830 1.00 93.50 98 LEU A CA 1
ATOM 781 C C . LEU A 1 98 ? 2.190 -1.039 6.313 1.00 93.50 98 LEU A C 1
ATOM 783 O O . LEU A 1 98 ? 1.356 -1.636 6.983 1.00 93.50 98 LEU A O 1
ATOM 787 N N . GLU A 1 99 ? 3.304 -0.551 6.851 1.00 90.38 99 GLU A N 1
ATOM 788 C CA . GLU A 1 99 ? 3.619 -0.616 8.280 1.00 90.38 99 GLU A CA 1
ATOM 789 C C . GLU A 1 99 ? 2.604 0.170 9.111 1.00 90.38 99 GLU A C 1
ATOM 791 O O . GLU A 1 99 ? 2.133 -0.323 10.133 1.00 90.38 99 GLU A O 1
ATOM 796 N N . HIS A 1 100 ? 2.185 1.357 8.649 1.00 90.38 100 HIS A N 1
ATOM 797 C CA . HIS A 1 100 ? 1.097 2.085 9.307 1.00 90.38 100 HIS A CA 1
ATOM 798 C C . HIS A 1 100 ? -0.192 1.258 9.340 1.00 90.38 100 HIS A C 1
ATOM 800 O O . HIS A 1 100 ? -0.936 1.270 10.320 1.00 90.38 100 HIS A O 1
ATOM 806 N N . ALA A 1 101 ? -0.512 0.565 8.252 1.00 91.31 101 ALA A N 1
ATOM 807 C CA . ALA A 1 101 ? -1.738 -0.216 8.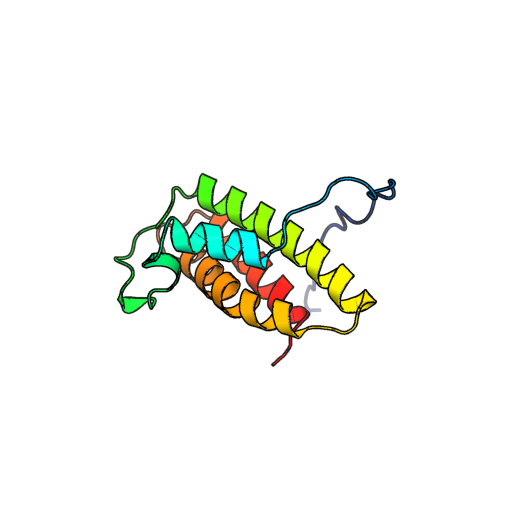173 1.00 91.31 101 ALA A CA 1
ATOM 808 C C . ALA A 1 101 ? -1.789 -1.371 9.193 1.00 91.31 101 ALA A C 1
ATOM 810 O O . ALA A 1 101 ? -2.877 -1.870 9.465 1.00 91.31 101 ALA A O 1
ATOM 811 N N . LEU A 1 102 ? -0.655 -1.748 9.798 1.00 90.38 102 LEU A N 1
ATOM 812 C CA . LEU A 1 102 ? -0.547 -2.764 10.852 1.00 90.38 102 LEU A CA 1
ATOM 813 C C . LEU A 1 102 ? -0.752 -2.232 12.281 1.00 90.38 102 LEU A C 1
ATOM 815 O O . LEU A 1 102 ? -0.629 -2.992 13.239 1.00 90.38 102 LEU A O 1
ATOM 819 N N . VAL A 1 103 ? -1.089 -0.950 12.451 1.00 85.56 103 VAL A N 1
ATOM 820 C CA . VAL A 1 103 ? -1.431 -0.369 13.761 1.00 85.56 103 VAL A CA 1
ATOM 821 C C . VAL A 1 103 ? -2.620 -1.110 14.401 1.00 85.56 103 VAL A C 1
ATOM 823 O O . VAL A 1 103 ? -3.484 -1.642 13.702 1.00 85.56 103 VAL A O 1
ATOM 826 N N . TYR A 1 104 ? -2.670 -1.134 15.740 1.00 69.19 104 TYR A N 1
ATOM 827 C CA . TYR A 1 104 ? -3.635 -1.900 16.546 1.00 69.19 104 TYR A CA 1
ATOM 828 C C . TYR A 1 104 ? -5.110 -1.656 16.181 1.00 69.19 104 TYR A C 1
ATOM 830 O O . TYR A 1 104 ? -5.898 -2.595 16.163 1.00 69.19 104 TYR A O 1
ATOM 838 N N . GLU A 1 105 ? -5.485 -0.422 15.834 1.00 75.94 105 GLU A N 1
ATOM 839 C CA . GLU A 1 105 ? -6.853 -0.074 15.409 1.00 75.94 105 GLU A CA 1
ATOM 840 C C . GLU A 1 105 ? -7.227 -0.585 14.001 1.00 75.94 105 GLU A C 1
ATOM 842 O O . GLU A 1 105 ? -8.351 -0.385 13.532 1.00 75.94 105 GLU A O 1
ATOM 847 N N . GLY A 1 106 ? -6.294 -1.226 13.295 1.00 79.69 106 GLY A N 1
ATOM 848 C CA . GLY A 1 106 ? -6.530 -1.831 11.991 1.00 79.69 106 GLY A CA 1
ATOM 849 C C . GLY A 1 106 ? -7.513 -3.001 12.052 1.00 79.69 106 GLY A C 1
ATOM 850 O O . GLY A 1 106 ? -7.563 -3.7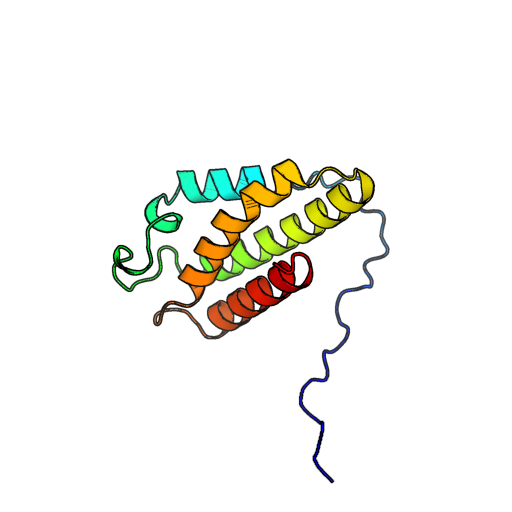69 13.010 1.00 79.69 106 GLY A O 1
ATOM 851 N N . SER A 1 107 ? -8.313 -3.155 10.995 1.00 89.56 107 SER A N 1
ATOM 852 C CA . SER A 1 107 ? -9.169 -4.332 10.845 1.00 89.56 107 SER A CA 1
ATOM 853 C C . SER A 1 107 ? -8.349 -5.560 10.441 1.00 89.56 107 SER A C 1
ATOM 855 O O . SER A 1 107 ? -7.295 -5.436 9.821 1.00 89.56 107 SER A O 1
ATOM 857 N N . VAL A 1 108 ? -8.883 -6.760 10.687 1.00 93.38 108 VAL A N 1
ATOM 858 C CA . VAL A 1 108 ? -8.262 -8.023 10.239 1.00 93.38 108 VAL A CA 1
ATOM 859 C C . VAL A 1 108 ? -8.001 -8.023 8.727 1.00 93.38 108 VAL A C 1
ATOM 861 O O . VAL A 1 108 ? -6.941 -8.452 8.281 1.00 93.38 108 VAL A O 1
ATOM 864 N N . GLU A 1 109 ? -8.936 -7.497 7.927 1.00 95.19 109 GLU A N 1
ATOM 865 C CA . GLU A 1 109 ? -8.754 -7.354 6.474 1.00 95.19 109 GLU A CA 1
ATOM 866 C C . GLU A 1 109 ? -7.596 -6.404 6.139 1.00 95.19 109 GLU A C 1
ATOM 868 O O . GLU A 1 109 ? -6.808 -6.692 5.237 1.00 95.19 109 GLU A O 1
ATOM 873 N N . LEU A 1 110 ? -7.481 -5.289 6.872 1.00 94.50 110 LEU A N 1
ATOM 874 C CA . LEU A 1 110 ? -6.412 -4.317 6.679 1.00 94.50 110 LEU A CA 1
ATOM 875 C C . LEU A 1 110 ? -5.045 -4.905 7.037 1.00 94.50 110 LEU A C 1
ATOM 877 O O . LEU A 1 110 ? -4.096 -4.755 6.270 1.00 94.50 110 LEU A O 1
ATOM 881 N N . HIS A 1 111 ? -4.952 -5.629 8.150 1.00 95.25 111 HIS A N 1
ATOM 882 C CA . HIS A 1 111 ? -3.721 -6.316 8.529 1.00 95.25 111 HIS A CA 1
ATOM 883 C C . HIS A 1 111 ? -3.334 -7.371 7.497 1.00 95.25 111 HIS A C 1
ATOM 885 O O . HIS A 1 111 ? -2.212 -7.356 6.998 1.00 95.25 111 HIS A O 1
ATOM 891 N N . ALA A 1 112 ? -4.277 -8.226 7.096 1.00 96.06 112 ALA A N 1
ATOM 892 C CA . ALA A 1 112 ? -4.025 -9.278 6.117 1.00 96.06 112 ALA A CA 1
ATOM 893 C C . ALA A 1 112 ? -3.522 -8.715 4.780 1.00 96.06 112 ALA A C 1
ATOM 895 O O . ALA A 1 112 ? -2.557 -9.231 4.209 1.00 96.06 112 ALA A O 1
ATOM 896 N N . ILE A 1 113 ? -4.144 -7.643 4.277 1.00 96.19 113 ILE A N 1
ATOM 897 C CA . ILE A 1 113 ? -3.713 -7.049 3.012 1.00 96.19 113 ILE A CA 1
ATOM 898 C C . ILE A 1 113 ? -2.382 -6.305 3.135 1.00 96.19 113 ILE A C 1
ATOM 900 O O . ILE A 1 113 ? -1.562 -6.395 2.221 1.00 96.19 113 ILE A O 1
ATOM 904 N N . ALA A 1 114 ? -2.138 -5.619 4.253 1.00 95.25 114 ALA A N 1
ATOM 905 C CA . ALA A 1 114 ? -0.876 -4.936 4.498 1.00 95.25 114 ALA A CA 1
ATOM 906 C C . ALA A 1 114 ? 0.285 -5.937 4.568 1.00 95.25 114 ALA A C 1
ATOM 908 O O . ALA A 1 114 ? 1.271 -5.787 3.846 1.00 95.25 114 ALA A O 1
ATOM 909 N N . THR A 1 115 ? 0.129 -7.020 5.336 1.00 95.62 115 THR A N 1
ATOM 910 C CA . THR A 1 115 ? 1.114 -8.106 5.419 1.00 95.62 115 THR A CA 1
ATOM 911 C C . THR A 1 115 ? 1.335 -8.776 4.064 1.00 95.62 115 THR A C 1
ATOM 913 O O . THR A 1 115 ? 2.482 -8.970 3.663 1.00 95.62 115 THR A O 1
ATOM 9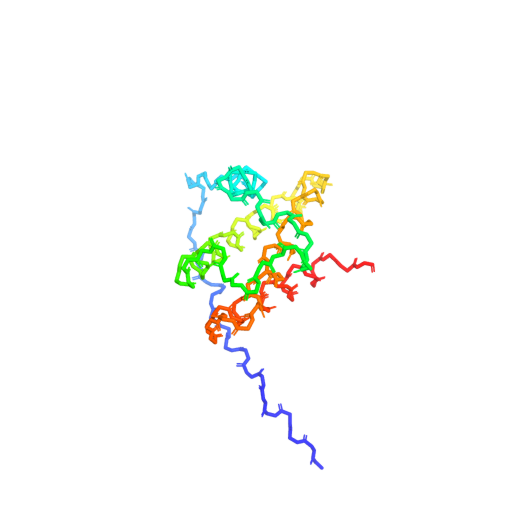16 N N . LYS A 1 116 ? 0.266 -9.074 3.306 1.00 94.56 116 LYS A N 1
ATOM 917 C CA . LYS A 1 116 ? 0.398 -9.604 1.937 1.00 94.56 116 LYS A CA 1
ATOM 918 C C . LYS A 1 116 ? 1.193 -8.648 1.047 1.00 94.56 116 LYS A C 1
ATOM 920 O O . LYS A 1 116 ? 2.034 -9.101 0.270 1.00 94.56 116 LYS A O 1
ATOM 925 N N . GLY A 1 117 ? 0.942 -7.345 1.161 1.00 93.50 117 GLY A N 1
ATOM 926 C CA . GLY A 1 117 ? 1.680 -6.309 0.445 1.00 93.50 117 GLY A CA 1
ATOM 927 C C . GLY A 1 117 ? 3.169 -6.326 0.782 1.00 93.50 117 GLY A C 1
ATOM 928 O O . GLY A 1 117 ? 3.985 -6.426 -0.130 1.00 93.50 117 GLY A O 1
ATOM 929 N N . LEU A 1 118 ? 3.516 -6.328 2.072 1.00 93.25 118 LEU A N 1
ATOM 930 C CA . LEU A 1 118 ? 4.906 -6.379 2.543 1.00 93.25 118 LEU A CA 1
ATOM 931 C C . LEU A 1 118 ? 5.652 -7.600 1.994 1.00 93.25 118 LEU A C 1
ATOM 933 O O . LEU A 1 118 ? 6.742 -7.455 1.446 1.00 93.25 118 LEU A O 1
ATOM 937 N N . VAL A 1 119 ? 5.046 -8.790 2.072 1.00 92.06 119 VAL A N 1
ATOM 938 C CA . VAL A 1 119 ? 5.641 -10.029 1.542 1.00 92.06 119 VAL A CA 1
ATOM 939 C C . VAL A 1 119 ? 5.79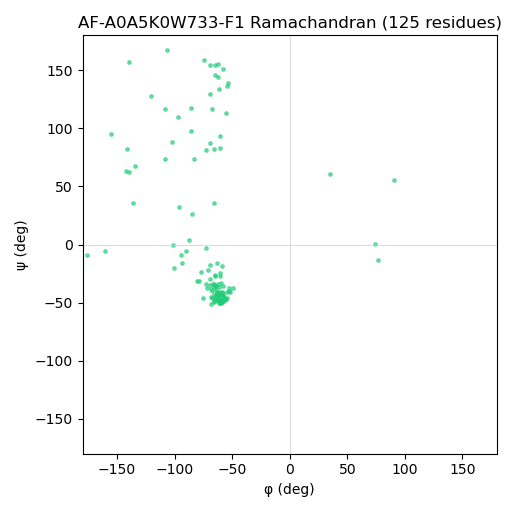9 -9.963 0.021 1.00 92.06 119 VAL A C 1
ATOM 941 O O . VAL A 1 119 ? 6.851 -10.319 -0.506 1.00 92.06 119 VAL A O 1
ATOM 944 N N . THR A 1 120 ? 4.780 -9.475 -0.694 1.00 90.56 120 THR A N 1
ATOM 945 C CA . THR A 1 120 ? 4.810 -9.361 -2.164 1.00 90.56 120 THR A CA 1
ATOM 946 C C . THR A 1 120 ? 5.957 -8.462 -2.616 1.00 90.56 120 THR A C 1
ATOM 948 O O . THR A 1 120 ? 6.728 -8.838 -3.498 1.00 90.56 120 THR A O 1
ATOM 951 N N . ILE A 1 121 ? 6.091 -7.296 -1.988 1.00 87.81 121 ILE A N 1
ATOM 952 C CA . ILE A 1 121 ? 7.123 -6.312 -2.310 1.00 87.81 121 ILE A CA 1
ATOM 953 C C . IL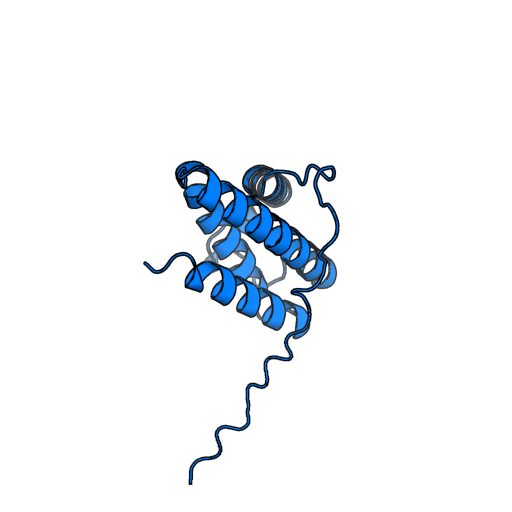E A 1 121 ? 8.506 -6.847 -1.923 1.00 87.81 121 ILE A C 1
ATOM 955 O O . ILE A 1 121 ? 9.399 -6.885 -2.768 1.00 87.81 121 ILE A O 1
ATOM 959 N N . GLY A 1 122 ? 8.670 -7.331 -0.687 1.00 86.12 122 GLY A N 1
ATOM 960 C CA . GLY A 1 122 ? 9.948 -7.842 -0.184 1.00 86.12 122 GLY A CA 1
ATOM 961 C C . GLY A 1 122 ? 10.475 -9.054 -0.956 1.00 86.12 122 GLY A C 1
ATOM 962 O O . GLY A 1 122 ? 11.675 -9.162 -1.179 1.00 86.12 122 GLY A O 1
ATOM 963 N N . SER A 1 123 ? 9.596 -9.934 -1.450 1.00 86.31 123 SER A N 1
ATOM 964 C CA . SER A 1 123 ? 10.011 -11.107 -2.240 1.00 86.31 123 SER A CA 1
ATOM 965 C C . SER A 1 123 ? 10.663 -10.760 -3.583 1.00 86.31 123 SER A C 1
ATOM 967 O O . SER A 1 123 ? 11.454 -11.541 -4.106 1.00 86.31 123 SER A O 1
ATOM 969 N N . ARG A 1 124 ? 10.335 -9.595 -4.151 1.00 83.19 124 ARG A N 1
ATOM 970 C CA . ARG A 1 124 ? 10.856 -9.140 -5.449 1.00 83.19 124 ARG A CA 1
ATOM 971 C C . ARG A 1 124 ? 12.097 -8.263 -5.310 1.00 83.19 124 ARG A C 1
ATOM 973 O O . ARG A 1 124 ? 12.794 -8.056 -6.299 1.00 83.19 124 ARG A O 1
ATOM 980 N N . PHE A 1 125 ? 12.350 -7.764 -4.101 1.00 73.88 125 PHE A N 1
ATOM 981 C CA . PHE A 1 125 ? 13.461 -6.877 -3.758 1.00 73.88 125 PHE A CA 1
ATOM 982 C C . PHE A 1 125 ? 14.112 -7.365 -2.462 1.00 73.88 125 PHE A C 1
ATOM 984 O O . PHE A 1 125 ? 13.980 -6.710 -1.424 1.00 73.88 125 PHE A O 1
ATOM 991 N N . PRO A 1 126 ? 14.764 -8.542 -2.499 1.00 64.56 126 PRO A N 1
ATOM 992 C CA . PRO A 1 126 ? 15.567 -8.997 -1.377 1.00 64.56 126 PRO A CA 1
ATOM 993 C C . PRO A 1 126 ? 16.700 -7.989 -1.138 1.00 64.56 126 PRO A C 1
ATOM 995 O O . PRO A 1 126 ? 17.329 -7.533 -2.095 1.00 64.56 126 PRO A O 1
ATOM 998 N N . GLN A 1 127 ? 16.904 -7.610 0.126 1.00 55.31 127 GLN A N 1
ATOM 999 C CA . GLN A 1 127 ? 18.059 -6.810 0.548 1.00 55.31 127 GLN A CA 1
ATOM 1000 C C . GLN A 1 127 ? 19.362 -7.592 0.381 1.00 55.31 127 GLN A C 1
ATOM 1002 O O . GLN A 1 127 ? 19.335 -8.827 0.597 1.00 55.31 127 GLN A O 1
#

Secondary structure (DSSP, 8-state):
-----S------S----S---S--PPPHHHHHHHHHHH-GGGGS-GGGS-SS-SS-HHHHHHHHHHHHHHHHHHHHHHHHH---HHHHHHHHHHHHHHHHHTSTT--HHHHHHHHHHHHHHHHHS--

Organism: NCBI:txid210225

Mean predicted aligned error: 10.5 Å

Radius of gyration: 16.24 Å; Cα contacts (8 Å, |Δi|>4): 83; chains: 1; bounding box: 30×53×42 Å

pLDDT: mean 78.63, std 17.25, range [37.0, 96.19]

Nearest PDB structures (foldseek):
  8e0o-assembly1_C  TM=5.401E-01  e=7.240E+00  synthetic construct
  6awl-assembly1_A  TM=3.402E-01  e=4.698E+00  Homo sapiens
  8r0j-assembly1_C  TM=3.927E-01  e=6.859E+00  Homo sapiens